Protein AF-A0A5K1CP07-F1 (afdb_monomer_lite)

InterPro domains:
  IPR004044 K Homology domain, type 2 [PF07650] (10-50)
  IPR009019 K homology domain superfamily, prokaryotic type [SSF54814] (1-51)
  IPR015946 K homology domain-like, alpha/beta [G3DSA:3.30.300.20] (1-51)
  IPR057258 Small ribosomal subunit protein uS3 [PTHR11760] (1-51)

Structure (mmCIF, N/CA/C/O backbone):
data_AF-A0A5K1CP07-F1
#
_entry.id   AF-A0A5K1CP07-F1
#
loop_
_atom_site.group_PDB
_atom_site.id
_atom_site.type_symbol
_atom_site.label_atom_id
_atom_site.label_alt_id
_atom_site.label_comp_id
_atom_site.label_asym_id
_atom_site.label_entity_id
_atom_site.label_seq_id
_atom_site.pdbx_PDB_ins_code
_atom_site.Cartn_x
_atom_site.Cartn_y
_atom_site.Cartn_z
_atom_site.occupancy
_atom_site.B_iso_or_equiv
_atom_site.auth_seq_id
_atom_site.auth_comp_id
_atom_site.auth_asym_id
_atom_site.auth_atom_id
_atom_site.pdbx_PDB_model_num
ATOM 1 N N . PHE A 1 1 ? 7.940 -0.286 -15.828 1.00 60.38 1 PHE A N 1
ATOM 2 C CA . PHE A 1 1 ? 7.120 0.943 -15.733 1.00 60.38 1 PHE A CA 1
ATOM 3 C C . PHE A 1 1 ? 5.625 0.664 -15.577 1.00 60.38 1 PHE A C 1
ATOM 5 O O . PHE A 1 1 ? 5.055 1.234 -14.664 1.00 60.38 1 PHE A O 1
ATOM 12 N N . VAL A 1 2 ? 4.975 -0.193 -16.386 1.00 69.62 2 VAL A N 1
ATOM 13 C CA . VAL A 1 2 ? 3.555 -0.565 -16.142 1.00 69.62 2 VAL A CA 1
ATOM 14 C C . VAL A 1 2 ? 3.422 -1.579 -15.000 1.00 69.62 2 VAL A C 1
ATOM 16 O O . VAL A 1 2 ? 2.589 -1.394 -14.125 1.00 69.62 2 VAL A O 1
ATOM 19 N N . ALA A 1 3 ? 4.288 -2.598 -14.957 1.00 73.88 3 ALA A N 1
ATOM 20 C CA . ALA A 1 3 ? 4.270 -3.616 -13.902 1.00 73.88 3 ALA A CA 1
ATOM 21 C C . ALA A 1 3 ? 4.475 -3.026 -12.491 1.00 73.88 3 ALA A C 1
ATOM 23 O O . ALA A 1 3 ? 3.732 -3.372 -11.582 1.00 73.88 3 ALA A O 1
ATOM 24 N N . ASP A 1 4 ? 5.409 -2.082 -12.322 1.00 75.44 4 ASP A N 1
ATOM 25 C CA . ASP A 1 4 ? 5.622 -1.378 -11.047 1.00 75.44 4 ASP A CA 1
ATOM 26 C C . ASP A 1 4 ? 4.408 -0.551 -10.606 1.00 75.44 4 ASP A C 1
ATOM 28 O O . ASP A 1 4 ? 4.083 -0.510 -9.423 1.00 75.44 4 ASP A O 1
ATOM 32 N N . GLY A 1 5 ? 3.729 0.109 -11.551 1.00 76.25 5 GLY A N 1
ATOM 33 C CA . GLY A 1 5 ? 2.541 0.912 -11.260 1.00 76.25 5 GLY A CA 1
ATOM 34 C C . GLY A 1 5 ? 1.334 0.055 -10.888 1.00 76.25 5 GLY A C 1
ATOM 35 O O . GLY A 1 5 ? 0.593 0.414 -9.979 1.00 76.25 5 GLY A O 1
ATOM 36 N N . VAL A 1 6 ? 1.171 -1.095 -11.548 1.00 84.38 6 VAL A N 1
ATOM 37 C CA . VAL A 1 6 ? 0.134 -2.082 -11.211 1.00 84.38 6 VAL A CA 1
ATOM 38 C C . VAL A 1 6 ? 0.405 -2.679 -9.832 1.00 84.38 6 VAL A C 1
ATOM 40 O O . VAL A 1 6 ? -0.486 -2.670 -8.993 1.00 84.38 6 VAL A O 1
ATOM 43 N N . PHE A 1 7 ? 1.652 -3.064 -9.547 1.00 79.38 7 PHE A N 1
ATOM 44 C CA . PHE A 1 7 ? 2.044 -3.563 -8.230 1.00 79.38 7 PHE A CA 1
ATOM 45 C C . PHE A 1 7 ? 1.805 -2.527 -7.121 1.00 79.38 7 PHE A C 1
ATOM 47 O O . PHE A 1 7 ? 1.276 -2.860 -6.066 1.00 79.38 7 PHE A O 1
ATOM 54 N N . PHE A 1 8 ? 2.144 -1.255 -7.362 1.00 82.00 8 PHE A N 1
ATOM 55 C CA . PHE A 1 8 ? 1.855 -0.164 -6.430 1.00 82.00 8 PHE A CA 1
ATOM 56 C C . PHE A 1 8 ? 0.350 0.023 -6.205 1.00 82.00 8 PHE A C 1
ATOM 58 O O . PHE A 1 8 ? -0.078 0.181 -5.065 1.00 82.00 8 PHE A O 1
ATOM 65 N N . ALA A 1 9 ? -0.445 0.005 -7.277 1.00 82.69 9 ALA A N 1
ATOM 66 C CA . ALA A 1 9 ? -1.890 0.185 -7.202 1.00 82.69 9 ALA A CA 1
ATOM 67 C C . ALA A 1 9 ? -2.565 -0.958 -6.433 1.00 82.69 9 ALA A C 1
ATOM 69 O O . ALA A 1 9 ? -3.364 -0.689 -5.541 1.00 82.69 9 ALA A O 1
ATOM 70 N N . GLU A 1 10 ? -2.189 -2.208 -6.713 1.00 85.56 10 GLU A N 1
ATOM 71 C CA . GLU A 1 10 ? -2.699 -3.380 -5.997 1.00 85.56 10 GLU A CA 1
ATOM 72 C C . GLU A 1 10 ? -2.300 -3.350 -4.517 1.00 85.56 10 GLU A C 1
ATOM 74 O O . GLU A 1 10 ? -3.148 -3.535 -3.644 1.00 85.56 10 GLU A O 1
ATOM 79 N N . LEU A 1 11 ? -1.031 -3.051 -4.212 1.00 81.69 11 LEU A N 1
ATOM 80 C CA . LEU A 1 11 ? -0.554 -2.960 -2.832 1.00 81.69 11 LEU A CA 1
ATOM 81 C C . LEU A 1 11 ? -1.277 -1.844 -2.065 1.00 81.69 11 LEU A C 1
ATOM 83 O O . LEU A 1 11 ? -1.677 -2.032 -0.917 1.00 81.69 11 LEU A O 1
ATOM 87 N N . ASN A 1 12 ? -1.464 -0.688 -2.705 1.00 82.44 12 ASN A N 1
ATOM 88 C CA . ASN A 1 12 ? -2.181 0.436 -2.125 1.00 82.44 12 ASN A CA 1
ATOM 89 C C . ASN A 1 12 ? -3.665 0.113 -1.908 1.00 82.44 12 ASN A C 1
ATOM 91 O O . ASN A 1 12 ? -4.188 0.471 -0.859 1.00 82.44 12 ASN A O 1
ATOM 95 N N . GLU A 1 13 ? -4.344 -0.571 -2.834 1.00 84.56 13 GLU A N 1
ATOM 96 C CA . GLU A 1 13 ? -5.742 -0.988 -2.643 1.00 84.56 13 GLU A CA 1
ATOM 97 C C . GLU A 1 13 ? -5.898 -1.979 -1.489 1.00 84.56 13 GLU A C 1
ATOM 99 O O . GLU A 1 13 ? -6.784 -1.802 -0.653 1.00 84.56 13 GLU A O 1
ATOM 104 N N . VAL A 1 14 ? -5.024 -2.985 -1.399 1.00 84.06 14 VAL A N 1
ATOM 105 C CA . VAL A 1 14 ? -5.068 -3.975 -0.312 1.00 84.06 14 VAL A CA 1
ATOM 106 C C . VAL A 1 14 ? -4.820 -3.304 1.038 1.00 84.06 14 VAL A C 1
ATOM 108 O O . VAL A 1 14 ? -5.623 -3.460 1.955 1.00 84.06 14 VAL A O 1
ATOM 111 N N . LEU A 1 15 ? -3.756 -2.502 1.153 1.00 81.31 15 LEU A N 1
ATOM 112 C CA . LEU A 1 15 ? -3.418 -1.801 2.396 1.00 81.31 15 LEU A CA 1
ATOM 113 C C . LEU A 1 15 ? -4.471 -0.757 2.768 1.00 81.31 15 LEU A C 1
ATOM 115 O O . LEU A 1 15 ? -4.816 -0.634 3.937 1.00 81.31 15 LEU A O 1
ATOM 119 N N . THR A 1 16 ? -5.017 -0.032 1.792 1.00 82.12 16 THR A N 1
ATOM 120 C CA . THR A 1 16 ? -6.102 0.923 2.044 1.00 82.12 16 THR A CA 1
ATOM 121 C C . THR A 1 16 ? -7.343 0.202 2.542 1.00 82.12 16 THR A C 1
ATOM 123 O O . THR A 1 16 ? -7.988 0.700 3.449 1.00 82.12 16 THR A O 1
ATOM 126 N N . ARG A 1 17 ? -7.696 -0.959 1.985 1.00 83.12 17 ARG A N 1
ATOM 127 C CA . ARG A 1 17 ? -8.904 -1.684 2.387 1.00 83.12 17 ARG A CA 1
ATOM 128 C C . ARG A 1 17 ? -8.778 -2.322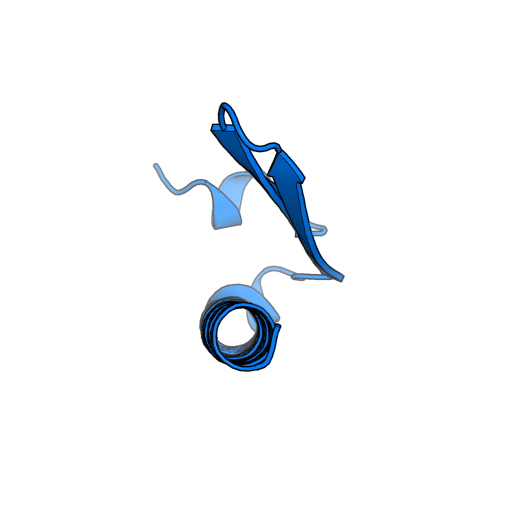 3.768 1.00 83.12 17 ARG A C 1
ATOM 130 O O . ARG A 1 17 ? -9.707 -2.203 4.555 1.00 83.12 17 ARG A O 1
ATOM 137 N N . GLU A 1 18 ? -7.654 -2.973 4.045 1.00 80.12 18 GLU A N 1
ATOM 138 C CA . GLU A 1 18 ? -7.418 -3.672 5.315 1.00 80.12 18 GLU A CA 1
ATOM 139 C C . GLU A 1 18 ? -7.116 -2.692 6.460 1.00 80.12 18 GLU A C 1
ATOM 141 O O . GLU A 1 18 ? -7.549 -2.905 7.584 1.00 80.12 18 GLU A O 1
ATOM 146 N N . LEU A 1 19 ? -6.406 -1.591 6.180 1.00 77.38 19 LEU A N 1
ATOM 147 C CA . LEU A 1 19 ? -5.938 -0.632 7.193 1.00 77.38 19 LEU A CA 1
ATOM 148 C C . LEU A 1 19 ? -6.679 0.718 7.131 1.00 77.38 19 LEU A C 1
ATOM 150 O O . LEU A 1 19 ? -6.264 1.683 7.783 1.00 77.38 19 LEU A O 1
ATOM 154 N N . ALA A 1 20 ? -7.776 0.816 6.367 1.00 72.56 20 ALA A N 1
ATOM 155 C CA . ALA A 1 20 ? -8.644 2.002 6.345 1.00 72.56 20 ALA A CA 1
ATOM 156 C C . ALA A 1 20 ? -9.137 2.354 7.752 1.00 72.56 20 ALA A C 1
ATOM 158 O O . ALA A 1 20 ? -9.163 3.526 8.130 1.00 72.56 20 ALA A O 1
ATOM 159 N N . GLU A 1 21 ? -9.493 1.336 8.536 1.00 74.19 21 GLU A N 1
ATOM 160 C CA . GLU A 1 21 ? -10.014 1.490 9.897 1.00 74.19 21 GLU A CA 1
ATOM 161 C C . GLU A 1 21 ? -8.927 1.939 10.892 1.00 74.19 21 GLU A C 1
ATOM 163 O O . G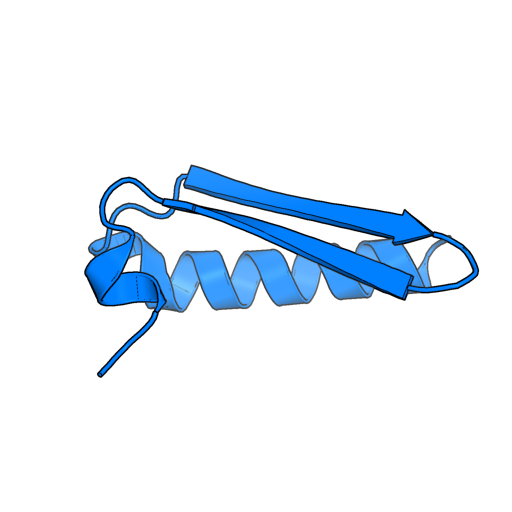LU A 1 21 ? -9.209 2.640 11.868 1.00 74.19 21 GLU A O 1
ATOM 168 N N . ASP A 1 22 ? -7.663 1.628 10.594 1.00 73.19 22 ASP A N 1
ATOM 169 C CA . ASP A 1 22 ? -6.490 1.991 11.395 1.00 73.19 22 ASP A CA 1
ATOM 170 C C . ASP A 1 22 ? -5.856 3.333 11.002 1.00 73.19 22 ASP A C 1
ATOM 172 O O . ASP A 1 22 ? -4.849 3.770 11.574 1.00 73.19 22 ASP A O 1
ATOM 176 N N . GLY A 1 23 ? -6.483 4.047 10.066 1.00 77.56 23 GLY A N 1
ATOM 177 C CA . GLY A 1 23 ? -6.046 5.369 9.640 1.00 77.56 23 GLY A CA 1
ATOM 178 C C . GLY A 1 23 ? -4.815 5.315 8.745 1.00 77.56 23 GLY A C 1
ATOM 179 O O . GLY A 1 23 ? -3.894 6.123 8.912 1.00 77.56 23 GLY A O 1
ATOM 180 N N . TYR A 1 24 ? -4.780 4.367 7.813 1.00 83.00 24 TYR A N 1
ATOM 181 C CA . TYR A 1 24 ? -3.841 4.385 6.700 1.00 83.00 24 TYR A CA 1
ATOM 182 C C . TYR A 1 24 ? -3.900 5.723 5.945 1.00 83.00 24 TYR A C 1
ATOM 184 O O . TYR A 1 24 ? 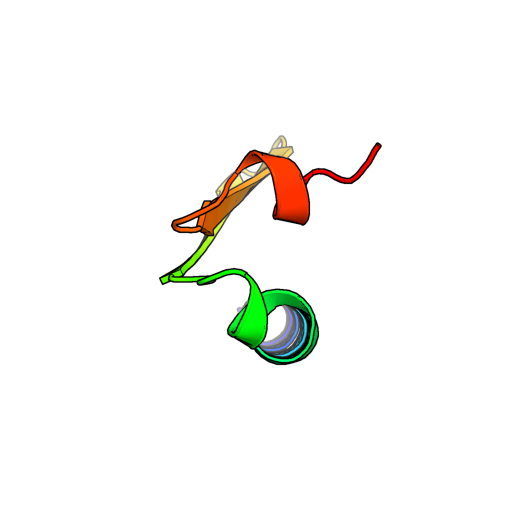-4.970 6.215 5.596 1.00 83.00 24 TYR A O 1
ATOM 192 N N . SER A 1 25 ? -2.733 6.323 5.707 1.00 80.56 25 SER A N 1
ATOM 193 C CA . SER A 1 25 ? -2.592 7.626 5.046 1.00 80.56 25 SER A CA 1
ATOM 194 C C . SER A 1 25 ? -1.950 7.524 3.661 1.00 80.56 25 SER A C 1
ATOM 196 O O . SER A 1 25 ? -2.021 8.490 2.901 1.00 80.56 25 SER A O 1
ATOM 198 N N . GLY A 1 26 ? -1.300 6.403 3.339 1.00 82.56 26 GLY A N 1
ATOM 199 C CA . GLY A 1 26 ? -0.685 6.154 2.037 1.00 82.56 26 GLY A CA 1
ATOM 200 C C . GLY A 1 26 ? 0.575 5.295 2.122 1.00 82.56 26 GLY A C 1
ATOM 201 O O . GLY A 1 26 ? 1.186 5.152 3.182 1.00 82.56 26 GLY A O 1
ATOM 202 N N . VAL A 1 27 ? 0.990 4.748 0.982 1.00 82.19 27 VAL A N 1
ATOM 203 C CA . VAL A 1 27 ? 2.252 4.019 0.815 1.00 82.19 27 VAL A CA 1
ATOM 204 C C . VAL A 1 27 ? 3.113 4.730 -0.218 1.00 82.19 27 VAL A C 1
ATOM 206 O O . VAL A 1 27 ? 2.627 5.175 -1.254 1.00 82.19 27 VAL A O 1
ATOM 209 N N . GLU A 1 28 ? 4.404 4.846 0.064 1.00 83.88 28 GLU A N 1
ATOM 210 C CA . GLU A 1 28 ? 5.411 5.289 -0.893 1.00 83.88 28 GLU A CA 1
ATOM 211 C C . GLU A 1 28 ? 6.349 4.121 -1.185 1.00 83.88 28 GLU A C 1
ATOM 213 O O . GLU A 1 28 ? 6.941 3.54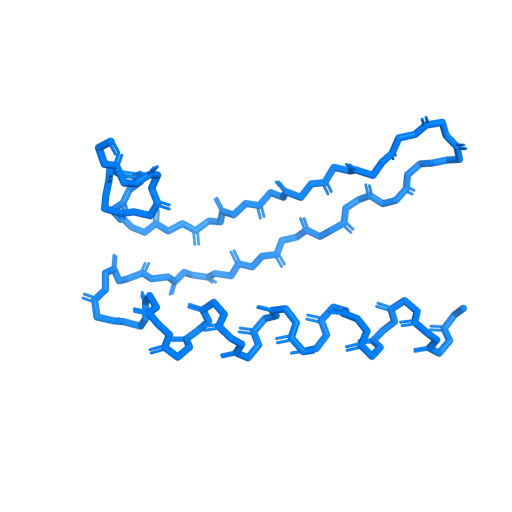2 -0.275 1.00 83.88 28 GLU A O 1
ATOM 218 N N . VAL A 1 29 ? 6.495 3.769 -2.462 1.00 81.75 29 VAL A N 1
ATOM 219 C CA . VAL A 1 29 ? 7.420 2.719 -2.894 1.00 81.75 29 VAL A CA 1
ATOM 220 C C . VAL A 1 29 ? 8.624 3.381 -3.548 1.00 81.75 29 VAL A C 1
ATOM 222 O O . VAL A 1 29 ? 8.505 4.034 -4.585 1.00 81.75 29 VAL A O 1
ATOM 225 N N . ARG A 1 30 ? 9.801 3.219 -2.938 1.00 85.44 30 ARG A N 1
ATOM 226 C CA . ARG A 1 30 ? 11.080 3.650 -3.509 1.00 85.44 30 ARG A CA 1
ATOM 227 C C . ARG A 1 30 ? 11.816 2.431 -4.034 1.00 85.44 30 ARG A C 1
ATOM 229 O O . ARG A 1 30 ? 12.366 1.635 -3.279 1.00 85.44 30 ARG A O 1
ATOM 236 N N . VAL A 1 31 ? 11.835 2.296 -5.354 1.00 81.81 31 VAL A N 1
ATOM 237 C CA . VAL A 1 31 ? 12.592 1.241 -6.026 1.00 81.81 31 VAL A CA 1
ATOM 238 C C . VAL A 1 31 ? 14.004 1.757 -6.284 1.00 81.81 31 VAL A C 1
ATOM 240 O O . VAL A 1 31 ? 14.201 2.690 -7.061 1.00 81.81 31 VAL A O 1
ATOM 243 N N . THR A 1 32 ? 14.997 1.156 -5.635 1.00 85.31 32 THR A N 1
ATOM 244 C CA . THR A 1 32 ? 16.400 1.290 -6.039 1.00 85.31 32 THR A CA 1
ATOM 245 C C . THR A 1 32 ? 16.841 -0.011 -6.709 1.00 85.31 32 THR A C 1
ATOM 247 O O . THR A 1 32 ? 16.343 -1.078 -6.354 1.00 85.31 32 THR A O 1
ATOM 250 N N . PRO A 1 33 ? 17.792 0.017 -7.659 1.00 83.44 33 PRO A N 1
ATOM 251 C CA . PRO A 1 33 ? 18.236 -1.195 -8.359 1.00 83.44 33 PRO A CA 1
ATOM 252 C C . PRO A 1 33 ? 18.832 -2.269 -7.432 1.00 83.44 33 PRO A C 1
ATOM 254 O O . PRO A 1 33 ? 18.991 -3.412 -7.844 1.00 83.44 33 PRO A O 1
ATOM 257 N N . MET A 1 34 ? 19.164 -1.912 -6.188 1.00 87.81 34 MET A N 1
ATOM 258 C CA . MET A 1 34 ? 19.743 -2.816 -5.197 1.00 87.81 34 MET A CA 1
ATOM 259 C C . MET A 1 34 ? 18.722 -3.288 -4.149 1.00 87.81 34 MET A C 1
ATOM 261 O O . MET A 1 34 ? 18.908 -4.362 -3.579 1.00 87.81 34 MET A O 1
ATOM 265 N N . ARG A 1 35 ? 17.669 -2.496 -3.875 1.00 85.25 35 ARG A N 1
ATOM 266 C CA . ARG A 1 35 ? 16.617 -2.773 -2.881 1.00 85.25 35 ARG A CA 1
ATOM 267 C C . ARG A 1 35 ? 15.320 -2.022 -3.189 1.00 85.25 35 ARG A C 1
ATOM 269 O O . ARG A 1 35 ? 15.342 -0.871 -3.619 1.00 85.25 35 ARG A O 1
ATOM 276 N N . THR A 1 36 ? 14.194 -2.633 -2.850 1.00 81.94 36 THR A N 1
ATOM 277 C CA . THR A 1 36 ? 12.888 -1.969 -2.866 1.00 81.94 36 THR A CA 1
ATOM 278 C C . THR A 1 36 ? 12.511 -1.594 -1.441 1.00 81.94 36 THR A C 1
ATOM 280 O O . THR A 1 36 ? 12.416 -2.467 -0.582 1.00 81.94 36 THR A O 1
ATOM 283 N N . GLU A 1 37 ? 12.316 -0.306 -1.183 1.00 86.56 37 GLU A N 1
ATOM 284 C CA . GLU A 1 37 ? 11.862 0.205 0.108 1.00 86.56 37 GLU A CA 1
ATOM 285 C C . GLU A 1 37 ? 10.373 0.549 0.022 1.00 86.56 37 GLU A C 1
ATOM 287 O O . GLU A 1 37 ? 9.945 1.287 -0.867 1.00 86.56 37 GLU A O 1
ATOM 292 N N . ILE A 1 38 ? 9.583 0.010 0.951 1.00 83.56 38 ILE A N 1
ATOM 293 C CA . ILE A 1 38 ? 8.142 0.253 1.050 1.00 83.56 38 ILE A CA 1
ATOM 294 C C . ILE A 1 38 ? 7.906 1.037 2.338 1.00 83.56 38 ILE A C 1
ATOM 296 O O . ILE A 1 38 ? 8.151 0.534 3.433 1.00 83.56 38 ILE A O 1
ATOM 300 N N . ILE A 1 39 ? 7.466 2.285 2.206 1.00 85.06 39 ILE A N 1
ATOM 301 C CA . ILE A 1 39 ? 7.270 3.213 3.318 1.00 85.06 39 ILE A CA 1
ATOM 302 C C . ILE A 1 39 ? 5.770 3.385 3.516 1.00 85.06 39 ILE A C 1
ATOM 304 O O . ILE A 1 39 ? 5.091 4.001 2.695 1.00 85.06 39 ILE A O 1
ATOM 308 N N . ILE A 1 40 ? 5.248 2.841 4.609 1.00 81.50 40 ILE A N 1
ATOM 309 C CA . ILE A 1 40 ? 3.826 2.920 4.944 1.00 81.50 40 ILE A CA 1
ATOM 310 C C . ILE A 1 40 ? 3.616 4.093 5.901 1.00 81.50 40 ILE A C 1
ATOM 312 O O . ILE A 1 40 ? 4.208 4.139 6.980 1.00 81.50 40 ILE A O 1
ATOM 316 N N . ARG A 1 41 ? 2.763 5.046 5.517 1.00 83.19 41 ARG A N 1
ATOM 317 C CA . ARG A 1 41 ? 2.297 6.118 6.398 1.00 83.19 41 ARG A CA 1
ATOM 318 C C . ARG A 1 41 ? 0.913 5.772 6.917 1.00 83.19 41 ARG A C 1
ATOM 320 O O . ARG A 1 41 ? -0.041 5.665 6.153 1.00 83.19 41 ARG A O 1
ATOM 327 N N . ALA A 1 42 ? 0.798 5.646 8.229 1.00 82.94 42 ALA A N 1
ATOM 328 C CA . ALA A 1 42 ? -0.466 5.438 8.912 1.00 82.94 42 ALA A CA 1
ATOM 329 C C . ALA A 1 42 ? -0.504 6.259 10.198 1.00 82.94 42 ALA A C 1
ATOM 331 O O . ALA A 1 42 ? 0.528 6.539 10.808 1.00 82.94 42 ALA A O 1
ATOM 332 N N . THR A 1 43 ? -1.710 6.633 10.608 1.00 80.88 43 THR A N 1
ATOM 333 C CA . THR A 1 43 ? -1.959 7.390 11.838 1.00 80.88 43 THR A CA 1
ATOM 334 C C . THR A 1 43 ? -1.723 6.514 13.073 1.00 80.88 43 THR A C 1
ATOM 336 O O . THR A 1 43 ? -1.306 7.018 14.114 1.00 80.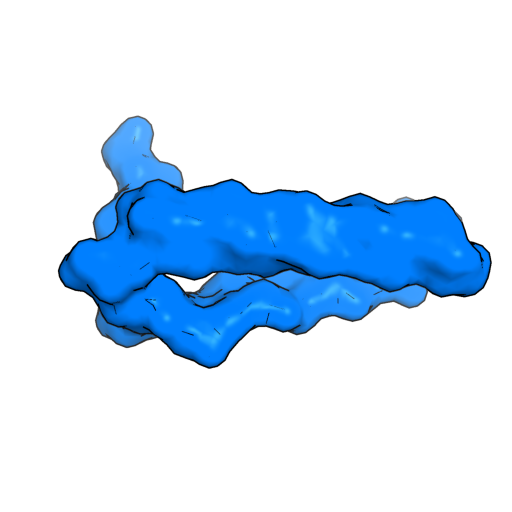88 43 THR A O 1
ATOM 339 N N . ARG A 1 44 ? -1.938 5.194 12.956 1.00 76.38 44 ARG A N 1
ATOM 340 C CA . ARG A 1 44 ? -1.662 4.200 14.005 1.00 76.38 44 ARG A CA 1
ATOM 341 C C . ARG A 1 44 ? -0.639 3.178 13.520 1.00 76.38 44 ARG A C 1
ATOM 343 O O . ARG A 1 44 ? -0.985 2.117 13.014 1.00 76.38 44 ARG A O 1
ATOM 350 N N . THR A 1 45 ? 0.641 3.490 13.702 1.00 70.44 45 THR A N 1
ATOM 351 C CA . THR A 1 45 ? 1.750 2.627 13.258 1.00 70.44 45 THR A CA 1
ATOM 352 C C . THR A 1 45 ? 1.825 1.280 13.987 1.00 70.44 45 THR A C 1
ATOM 354 O O . THR A 1 45 ? 2.402 0.341 13.455 1.00 70.44 45 THR A O 1
ATOM 357 N N . GLN A 1 46 ? 1.241 1.159 15.182 1.00 68.94 46 GLN A N 1
ATOM 358 C CA . GLN A 1 46 ? 1.241 -0.096 15.946 1.00 68.94 46 GLN A CA 1
ATOM 359 C C . GLN A 1 46 ? 0.267 -1.129 15.368 1.00 68.94 46 GLN A C 1
ATOM 361 O O . GLN A 1 46 ? 0.619 -2.295 15.261 1.00 68.94 46 GLN A O 1
ATOM 366 N N . ASN A 1 47 ? -0.913 -0.698 14.912 1.00 67.25 47 ASN A N 1
ATOM 367 C CA . ASN A 1 47 ? -1.903 -1.614 14.340 1.00 67.25 47 ASN A CA 1
ATOM 368 C C . ASN A 1 47 ? -1.490 -2.108 12.947 1.00 67.25 47 ASN A C 1
ATOM 370 O O . ASN A 1 47 ? -1.747 -3.256 12.607 1.00 67.25 47 ASN A O 1
ATOM 374 N N . VAL A 1 48 ? -0.782 -1.280 12.165 1.00 67.56 48 VAL A N 1
ATOM 375 C CA . VAL A 1 48 ? -0.290 -1.690 10.833 1.00 67.56 48 VAL A CA 1
ATOM 376 C C . VAL A 1 48 ? 0.895 -2.657 10.884 1.00 67.56 48 VAL A C 1
ATOM 378 O O . VAL A 1 48 ? 1.145 -3.345 9.900 1.00 67.56 48 VAL 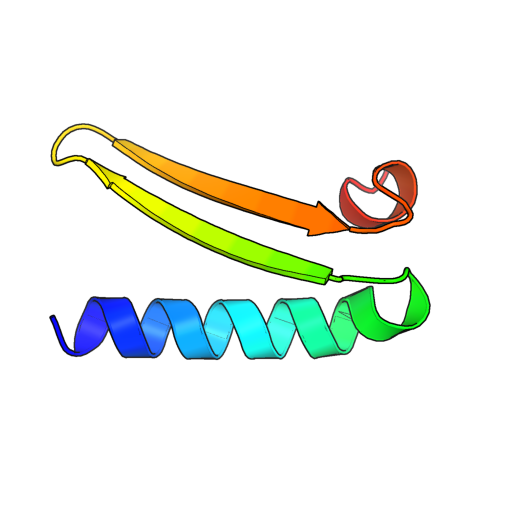A O 1
ATOM 381 N N . LEU A 1 49 ? 1.656 -2.684 11.985 1.00 68.62 49 LEU A N 1
ATOM 382 C CA . LEU A 1 49 ? 2.793 -3.597 12.146 1.00 68.62 49 LEU A CA 1
ATOM 383 C C . LEU A 1 49 ? 2.370 -4.968 12.696 1.00 68.62 49 LEU A C 1
ATOM 385 O O . LEU A 1 49 ? 3.145 -5.912 12.562 1.00 68.62 49 LEU A O 1
ATOM 389 N N . GLY A 1 50 ? 1.148 -5.085 13.233 1.00 67.69 50 GLY A N 1
ATOM 390 C CA . GLY A 1 50 ? 0.682 -6.285 13.931 1.00 67.69 50 GLY A CA 1
ATOM 391 C C . GLY A 1 50 ? 1.474 -6.571 15.217 1.00 67.69 50 GLY A C 1
ATOM 392 O O . GLY A 1 50 ? 2.460 -5.893 15.512 1.00 67.69 50 GLY A O 1
ATOM 393 N N . GLU A 1 51 ? 1.025 -7.561 15.994 1.00 58.66 51 GLU A N 1
ATOM 394 C CA . GLU A 1 51 ? 1.841 -8.206 17.043 1.00 58.66 51 GLU A CA 1
ATOM 395 C C . GLU A 1 51 ? 2.735 -9.308 16.458 1.00 58.66 51 GLU A C 1
ATOM 397 O O . GLU A 1 51 ? 2.257 -10.048 15.565 1.00 58.66 51 GLU A O 1
#

Organism: NCBI:txid210225

Secondary structure (DSSP, 8-state):
-HHHHHHHHHHHHHHHHHHTTTTEEEEEEEEETTEEEEEEEES-HHHHH--

pLDDT: mean 78.79, std 6.79, range [58.66, 87.81]

Foldseek 3Di:
DVVVVVVQVVVFVVCCVVCVVQAWDGWDWDDDVVDIDIDTDGPHPDVSVDD

Sequence (51 aa):
FVADGVFFAELNEVLTRELAEDGYSGVEVRVTPMRTEIIIRATRTQNVLGE

Radius of gyration: 11.77 Å; chains: 1; bounding box: 30×16×33 Å